Protein AF-A0A7R9FFD9-F1 (afdb_monomer_lite)

Secondary structure (DSSP, 8-state):
-HHHHHHHHHTT--GGGS-SSHHHHHHHHHHHHHGGGTHHHHHHHHHIIIIIHHHHH-PPPPHHHHHHHHHHHHHHHHHIIIIIS-SS-SBTTBSS--HHHHHHHHHHHGGG-

Radius of gyration: 16.09 Å; chains: 1; bounding box: 41×19×45 Å

InterPro domains:
  IPR004046 Glutathione S-transferase, C-terminal [PF00043] (58-110)
  IPR010987 Glutathione S-transferase, C-terminal-like [PS50405] (21-113)
  IPR036282 Glutathione S-transferase, C-terminal domain superfamily [SSF47616] (15-110)
  IPR051369 Glutathione S-transferase Theta [PTHR43917] (1-111)

pLDDT: mean 96.86, std 4.01, range [60.78, 98.69]

Foldseek 3Di:
DVVQVVCVVPVVDDCQQQHPPPLLNVLLVVLVVVCVVALQVLLVQLLCQCPVVCVVVVDHRDPVSNVVSVVRNVVSVVCCVCPQVPDDAPGRRHVDDYNSRVVNVVSVVSNVD

Sequence (113 aa):
VAILRYLCREKNVTDHWYPRDSKLQAKVDEYLEWQHLDTRLNCSTYFLNKFLIPAVTGKPPKPEKVAESLKHMERTLNKIEDVWLAGDKPYLTGERISIADLLAACEVEQTRK

Organism: NCBI:txid61472

Structure (mmCIF, N/CA/C/O backbone):
data_AF-A0A7R9FFD9-F1
#
_entry.id   AF-A0A7R9FFD9-F1
#
loop_
_atom_site.group_PDB
_atom_site.id
_atom_site.type_symbol
_atom_site.label_atom_id
_atom_site.label_alt_id
_atom_site.label_comp_id
_atom_site.label_asym_id
_atom_site.label_entity_id
_atom_site.label_seq_id
_atom_site.pdbx_PDB_ins_code
_atom_site.Cartn_x
_atom_site.Cartn_y
_atom_site.Cartn_z
_atom_site.occupancy
_atom_site.B_iso_or_equiv
_atom_site.auth_seq_id
_atom_site.auth_comp_id
_atom_site.auth_asym_id
_atom_site.auth_atom_id
_atom_site.pdbx_PDB_model_num
ATOM 1 N N . VAL A 1 1 ? 8.699 1.930 3.335 1.00 96.38 1 VAL A N 1
ATOM 2 C CA . VAL A 1 1 ? 9.264 2.032 1.969 1.00 96.38 1 VAL A CA 1
ATOM 3 C C . VAL A 1 1 ? 10.795 1.974 1.935 1.00 96.38 1 VAL A C 1
ATOM 5 O O . VAL A 1 1 ? 11.320 1.031 1.359 1.00 96.38 1 VAL A O 1
ATOM 8 N N . ALA A 1 2 ? 11.529 2.898 2.574 1.00 97.94 2 ALA A N 1
ATOM 9 C CA . ALA A 1 2 ? 12.995 3.008 2.434 1.00 97.94 2 ALA A CA 1
ATOM 10 C C . ALA A 1 2 ? 13.797 1.708 2.676 1.00 97.94 2 ALA A C 1
ATOM 12 O O . ALA A 1 2 ? 14.685 1.385 1.892 1.00 97.94 2 ALA A O 1
ATOM 13 N N . ILE A 1 3 ? 13.454 0.934 3.714 1.00 98.44 3 ILE A N 1
ATOM 14 C CA . ILE A 1 3 ? 14.123 -0.347 4.015 1.00 98.44 3 ILE A CA 1
ATOM 15 C C . ILE A 1 3 ? 13.955 -1.352 2.864 1.00 98.44 3 ILE A C 1
ATOM 17 O O . ILE A 1 3 ? 14.917 -2.018 2.501 1.00 98.44 3 ILE A O 1
ATOM 21 N N . LEU A 1 4 ? 12.771 -1.437 2.245 1.00 97.94 4 LEU A N 1
ATOM 22 C CA . LEU A 1 4 ? 12.537 -2.345 1.116 1.00 97.94 4 LEU A CA 1
ATOM 23 C C . LEU A 1 4 ? 13.351 -1.929 -0.114 1.00 97.94 4 LEU A C 1
ATOM 25 O O . LEU A 1 4 ? 13.990 -2.784 -0.721 1.00 97.94 4 LEU A O 1
ATOM 29 N N . ARG A 1 5 ? 13.412 -0.625 -0.431 1.00 97.44 5 ARG A N 1
ATOM 30 C CA . ARG A 1 5 ? 14.273 -0.100 -1.510 1.00 97.44 5 ARG A CA 1
ATOM 31 C C . ARG A 1 5 ? 15.752 -0.433 -1.254 1.00 97.44 5 ARG A C 1
ATOM 33 O O . ARG A 1 5 ? 16.442 -0.898 -2.157 1.00 97.44 5 ARG A O 1
ATOM 40 N N . TYR A 1 6 ? 16.229 -0.250 -0.017 1.00 97.75 6 TYR A N 1
ATOM 41 C CA . TYR A 1 6 ? 17.587 -0.634 0.391 1.00 97.75 6 TYR A CA 1
ATOM 42 C C . TYR A 1 6 ? 17.835 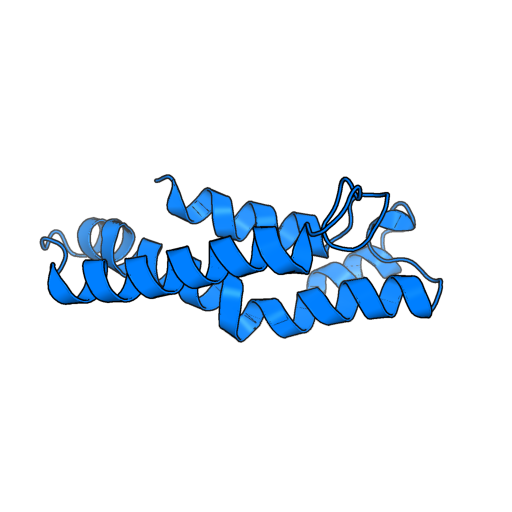-2.131 0.178 1.00 97.75 6 TYR A C 1
ATOM 44 O O . TYR A 1 6 ? 18.801 -2.502 -0.478 1.00 97.75 6 TYR A O 1
ATOM 52 N N . LEU A 1 7 ? 16.946 -2.997 0.668 1.00 98.06 7 LEU A N 1
ATOM 53 C CA . LEU A 1 7 ? 17.096 -4.444 0.511 1.00 98.06 7 LEU A CA 1
ATOM 54 C C . LEU A 1 7 ? 17.098 -4.868 -0.960 1.00 98.06 7 LEU A C 1
ATOM 56 O O . LEU A 1 7 ? 17.913 -5.708 -1.332 1.00 98.06 7 LEU A O 1
ATOM 60 N N . CYS A 1 8 ? 16.257 -4.260 -1.802 1.00 96.94 8 CYS A N 1
ATOM 61 C CA . CYS A 1 8 ? 16.249 -4.559 -3.233 1.00 96.94 8 CYS A CA 1
ATOM 62 C C . CYS A 1 8 ? 17.598 -4.242 -3.893 1.00 96.94 8 CYS A C 1
ATOM 64 O O . CYS A 1 8 ? 18.081 -5.024 -4.707 1.00 96.94 8 CYS A O 1
ATOM 66 N N . ARG A 1 9 ? 18.238 -3.137 -3.491 1.00 94.50 9 ARG A N 1
ATOM 67 C CA . ARG A 1 9 ? 19.554 -2.732 -3.998 1.00 94.50 9 ARG A CA 1
ATOM 68 C C . ARG A 1 9 ? 20.695 -3.595 -3.456 1.00 94.50 9 ARG A C 1
ATOM 70 O O . ARG A 1 9 ? 21.570 -3.990 -4.214 1.00 94.50 9 ARG A O 1
ATOM 77 N N . GLU A 1 10 ? 20.700 -3.882 -2.156 1.00 97.56 10 GLU A N 1
ATOM 78 C CA . GLU A 1 10 ? 21.853 -4.502 -1.487 1.00 97.56 10 GLU A CA 1
ATOM 79 C C . GLU A 1 10 ? 21.830 -6.033 -1.483 1.00 97.56 10 GLU A C 1
ATOM 81 O O . GLU A 1 10 ? 22.864 -6.666 -1.279 1.00 97.56 10 GLU A O 1
ATOM 86 N N . LYS A 1 11 ? 20.655 -6.656 -1.632 1.00 96.62 11 LYS A N 1
ATOM 87 C CA . LYS A 1 11 ? 20.503 -8.116 -1.504 1.00 96.62 11 LYS A CA 1
ATOM 88 C C . LYS A 1 11 ? 20.373 -8.845 -2.836 1.00 96.62 11 LYS A C 1
ATOM 90 O O . LYS A 1 11 ? 20.145 -10.049 -2.820 1.00 96.62 11 LYS A O 1
ATOM 95 N N . ASN A 1 12 ? 20.553 -8.144 -3.958 1.00 89.88 12 ASN A N 1
ATOM 96 C CA . ASN A 1 12 ? 20.486 -8.709 -5.308 1.00 89.88 12 ASN A CA 1
ATOM 97 C C . ASN A 1 12 ? 19.237 -9.589 -5.519 1.00 89.88 12 ASN A C 1
ATOM 99 O O . ASN A 1 12 ? 19.316 -10.715 -6.012 1.00 89.88 12 ASN A O 1
ATOM 103 N N . VAL A 1 13 ? 18.082 -9.090 -5.070 1.00 96.56 13 VAL A N 1
ATOM 104 C CA . VAL A 1 13 ? 16.797 -9.761 -5.288 1.00 96.56 13 VAL A CA 1
ATOM 105 C C . VAL A 1 13 ? 16.413 -9.690 -6.766 1.00 96.56 13 VAL A C 1
ATOM 107 O O . VAL A 1 13 ? 16.950 -8.893 -7.536 1.00 96.56 13 VAL A O 1
ATOM 110 N N . THR A 1 14 ? 15.462 -10.522 -7.177 1.00 97.62 14 THR A N 1
ATOM 111 C CA . THR A 1 14 ? 14.953 -10.534 -8.550 1.00 97.62 14 THR A CA 1
ATOM 112 C C . THR A 1 14 ? 14.361 -9.171 -8.947 1.00 97.62 14 THR A C 1
ATOM 114 O O . THR A 1 14 ? 13.614 -8.559 -8.188 1.00 97.62 14 THR A O 1
ATOM 117 N N . ASP A 1 15 ? 14.670 -8.706 -10.163 1.00 97.38 15 ASP A N 1
ATOM 118 C CA . ASP A 1 15 ? 14.442 -7.316 -10.617 1.00 97.38 15 ASP A CA 1
ATOM 119 C C . ASP A 1 15 ? 12.991 -6.826 -10.475 1.00 97.38 15 ASP A C 1
ATOM 121 O O . ASP A 1 15 ? 12.752 -5.680 -10.121 1.00 97.38 15 ASP A O 1
ATOM 125 N N . HIS A 1 16 ? 12.013 -7.713 -10.676 1.00 97.56 16 HIS A N 1
ATOM 126 C CA . HIS A 1 16 ? 10.587 -7.377 -10.587 1.00 97.56 16 HIS A CA 1
ATOM 127 C C . HIS A 1 16 ? 10.142 -6.817 -9.224 1.00 97.56 16 HIS A C 1
ATOM 129 O O . HIS A 1 16 ? 9.150 -6.095 -9.176 1.00 97.56 16 HIS A O 1
ATOM 135 N N . TRP A 1 17 ? 10.870 -7.092 -8.132 1.00 98.31 17 TRP A N 1
ATOM 136 C CA . TRP A 1 17 ? 10.547 -6.523 -6.820 1.00 98.31 17 TRP A CA 1
ATOM 137 C C . TRP A 1 17 ? 10.639 -4.999 -6.814 1.00 98.31 17 TRP A C 1
ATOM 139 O O . TRP A 1 17 ? 9.778 -4.338 -6.238 1.00 98.31 17 TRP A O 1
ATOM 149 N N . TYR A 1 18 ? 11.666 -4.454 -7.461 1.00 98.12 18 TYR A N 1
ATOM 150 C CA . TYR A 1 18 ? 11.889 -3.022 -7.609 1.00 98.12 18 TYR A CA 1
ATOM 151 C C . TYR A 1 18 ? 12.677 -2.785 -8.908 1.00 98.12 18 TYR A C 1
ATOM 153 O O . TYR A 1 18 ? 13.912 -2.785 -8.878 1.00 98.1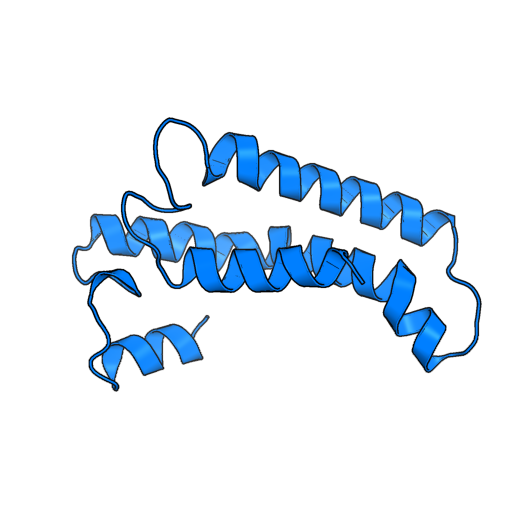2 18 TYR A O 1
ATOM 161 N N . PRO A 1 19 ? 11.973 -2.670 -10.051 1.00 97.62 19 PRO A N 1
ATOM 162 C CA . PRO A 1 19 ? 12.590 -2.691 -11.375 1.00 97.62 19 PRO A CA 1
ATOM 163 C C . PRO A 1 19 ? 13.610 -1.575 -11.576 1.00 97.62 19 PRO A C 1
ATOM 165 O O . PRO A 1 19 ? 13.405 -0.460 -11.110 1.00 97.62 19 PRO A O 1
ATOM 168 N N . ARG A 1 20 ? 14.679 -1.850 -12.332 1.00 96.00 20 ARG A N 1
ATOM 169 C CA . ARG A 1 20 ? 15.654 -0.815 -12.741 1.00 96.00 20 ARG A CA 1
ATOM 170 C C . ARG A 1 20 ? 15.191 0.015 -13.937 1.00 96.00 20 ARG A C 1
ATOM 172 O O . ARG A 1 20 ? 15.722 1.100 -14.167 1.00 96.00 20 ARG A O 1
ATOM 179 N N . ASP A 1 21 ? 14.232 -0.492 -14.715 1.00 97.94 21 ASP A N 1
ATOM 180 C CA . ASP A 1 21 ? 13.596 0.300 -15.767 1.00 97.94 21 ASP A CA 1
ATOM 181 C C . ASP A 1 21 ? 12.872 1.495 -15.142 1.00 97.94 21 ASP A C 1
ATOM 183 O O . ASP A 1 21 ? 12.018 1.335 -14.271 1.00 97.94 21 ASP A O 1
ATOM 187 N N . SER A 1 22 ? 13.192 2.698 -15.616 1.00 98.19 22 SER A N 1
ATOM 188 C CA . SER A 1 22 ? 12.720 3.935 -14.996 1.00 98.19 22 SER A CA 1
ATOM 189 C C . SER A 1 22 ? 11.194 4.067 -14.995 1.00 98.19 22 SER A C 1
ATOM 191 O O . SER A 1 22 ? 10.643 4.597 -14.032 1.00 98.19 22 SER A O 1
ATOM 193 N N . LYS A 1 23 ? 10.497 3.583 -16.032 1.00 98.19 23 LYS A N 1
ATOM 194 C CA . LYS A 1 23 ? 9.032 3.692 -16.113 1.00 98.19 23 LYS A CA 1
ATOM 195 C C . LYS A 1 23 ? 8.353 2.673 -15.208 1.00 98.19 23 LYS A C 1
ATOM 197 O O . LYS A 1 23 ? 7.364 3.005 -14.559 1.00 98.19 23 LYS A O 1
ATOM 202 N N . LEU A 1 24 ? 8.871 1.448 -15.156 1.00 98.00 24 LEU A N 1
ATOM 203 C CA . LEU A 1 24 ? 8.355 0.416 -14.258 1.00 98.00 24 LEU A CA 1
ATOM 204 C C . LEU A 1 24 ? 8.610 0.780 -12.793 1.00 98.00 24 LEU A C 1
ATOM 206 O O . LEU A 1 24 ? 7.700 0.669 -11.973 1.00 98.00 24 LEU A O 1
ATOM 210 N N . GLN A 1 25 ? 9.803 1.285 -12.476 1.00 98.50 25 GLN A N 1
ATOM 211 C CA . GLN A 1 25 ? 10.121 1.751 -11.131 1.00 98.50 25 GLN A CA 1
ATOM 212 C C . GLN A 1 25 ? 9.200 2.896 -10.704 1.00 98.50 25 GLN A C 1
ATOM 214 O O . GLN A 1 25 ? 8.682 2.868 -9.594 1.00 98.50 25 GLN A O 1
ATOM 219 N N . ALA A 1 26 ? 8.934 3.859 -11.596 1.00 98.62 26 ALA A N 1
ATOM 220 C CA . ALA A 1 26 ? 8.047 4.982 -11.302 1.00 98.62 26 ALA A CA 1
ATOM 221 C C . ALA A 1 26 ? 6.625 4.531 -10.930 1.00 98.62 26 ALA A C 1
ATOM 223 O O . ALA A 1 26 ? 6.046 5.095 -10.010 1.00 98.62 26 ALA A O 1
ATOM 224 N N . LYS A 1 27 ? 6.081 3.489 -11.576 1.00 98.12 27 LYS A N 1
ATOM 225 C CA . LYS A 1 27 ? 4.775 2.908 -11.203 1.00 98.12 27 LYS A CA 1
ATOM 226 C C . LYS A 1 27 ? 4.797 2.264 -9.817 1.00 98.12 27 LYS A C 1
ATOM 228 O O . LYS A 1 27 ? 3.833 2.372 -9.066 1.00 98.12 27 LYS A O 1
ATOM 233 N N . VAL A 1 28 ? 5.894 1.585 -9.476 1.00 98.69 28 VAL A N 1
ATOM 234 C CA . VAL A 1 28 ? 6.088 1.040 -8.127 1.00 98.69 28 VAL A CA 1
ATOM 235 C C . VAL A 1 28 ? 6.160 2.175 -7.112 1.00 98.69 28 VAL A C 1
ATOM 237 O O . VAL A 1 28 ? 5.432 2.153 -6.125 1.00 98.69 28 VAL A O 1
ATOM 240 N N . ASP A 1 29 ? 6.970 3.195 -7.381 1.00 98.69 29 ASP A N 1
ATOM 241 C CA . ASP A 1 29 ? 7.108 4.368 -6.523 1.00 98.69 29 ASP A CA 1
ATOM 242 C C . ASP A 1 29 ? 5.777 5.114 -6.342 1.00 98.69 29 ASP A C 1
ATOM 244 O O . ASP A 1 29 ? 5.459 5.501 -5.220 1.00 98.69 29 ASP A O 1
ATOM 248 N N . GLU A 1 30 ? 4.959 5.228 -7.390 1.00 98.50 30 GLU A N 1
ATOM 249 C CA . GLU A 1 30 ? 3.622 5.828 -7.329 1.00 98.50 30 GLU A CA 1
ATOM 250 C C . GLU A 1 30 ? 2.759 5.181 -6.235 1.00 98.50 30 GLU A C 1
ATOM 252 O O . GLU A 1 30 ? 2.236 5.880 -5.366 1.00 98.50 30 GLU A O 1
ATOM 257 N N . TYR A 1 31 ? 2.672 3.845 -6.212 1.00 98.69 31 TYR A N 1
ATOM 258 C CA . TYR A 1 31 ? 1.934 3.135 -5.164 1.00 98.69 31 TYR A CA 1
ATOM 259 C C . TYR A 1 31 ? 2.584 3.307 -3.790 1.00 98.69 31 TYR A C 1
ATOM 261 O O . TYR A 1 31 ? 1.893 3.542 -2.798 1.00 98.69 31 TYR A O 1
ATOM 269 N N . LEU A 1 32 ? 3.914 3.184 -3.717 1.00 98.62 32 LEU A N 1
ATOM 270 C CA . LEU A 1 32 ? 4.652 3.252 -2.454 1.00 98.62 32 LEU A CA 1
ATOM 271 C C . LEU A 1 32 ? 4.477 4.597 -1.749 1.00 98.62 32 LEU A C 1
ATOM 273 O O . LEU A 1 32 ? 4.397 4.613 -0.520 1.00 98.62 32 LEU A O 1
ATOM 277 N N . GLU A 1 33 ? 4.399 5.697 -2.495 1.00 98.31 33 GLU A N 1
ATOM 278 C CA . GLU A 1 33 ? 4.142 7.019 -1.924 1.00 98.31 33 GLU A CA 1
ATOM 279 C C . GLU A 1 33 ? 2.644 7.238 -1.650 1.00 98.31 33 GLU A C 1
ATOM 281 O O . GLU A 1 33 ? 2.284 7.788 -0.606 1.00 98.31 33 GLU A O 1
ATOM 286 N N . TRP A 1 34 ? 1.756 6.741 -2.518 1.00 98.50 34 TRP A N 1
ATOM 287 C CA . TRP A 1 34 ? 0.306 6.867 -2.344 1.00 98.50 34 TRP A CA 1
ATOM 288 C C . TRP A 1 34 ? -0.228 6.123 -1.110 1.00 98.50 34 TRP A C 1
ATOM 290 O O . TRP A 1 34 ? -1.025 6.684 -0.352 1.00 98.50 34 TRP A O 1
ATOM 300 N N . GLN A 1 35 ? 0.230 4.889 -0.855 1.00 98.44 35 GLN A N 1
ATOM 301 C CA . GLN A 1 35 ? -0.356 4.031 0.189 1.00 98.44 35 GLN A CA 1
ATOM 302 C C . GLN A 1 35 ? -0.288 4.634 1.596 1.00 98.44 35 GLN A C 1
ATOM 304 O O . GLN A 1 35 ? -1.131 4.323 2.437 1.00 98.44 35 GLN A O 1
ATOM 309 N N . HIS A 1 36 ? 0.674 5.528 1.856 1.00 98.25 36 HIS A N 1
ATOM 310 C CA . HIS A 1 36 ? 0.927 6.067 3.190 1.00 98.25 36 HIS A CA 1
ATOM 311 C C . HIS A 1 36 ? -0.285 6.787 3.788 1.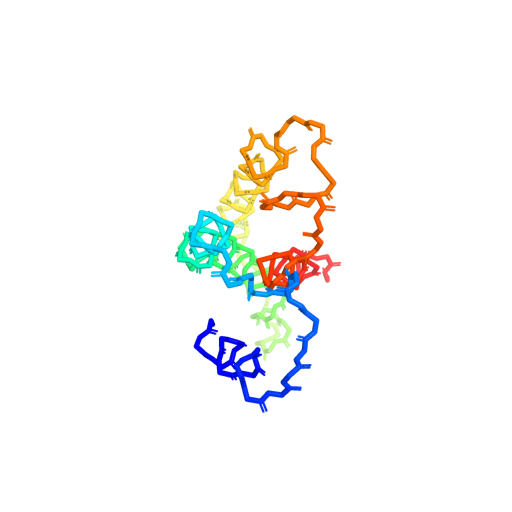00 98.25 36 HIS A C 1
ATOM 313 O O . HIS A 1 36 ? -0.525 6.672 4.992 1.00 98.25 36 HIS A O 1
ATOM 319 N N . LEU A 1 37 ? -1.036 7.509 2.954 1.00 97.88 37 LEU A N 1
ATOM 320 C CA . LEU A 1 37 ? -2.224 8.273 3.347 1.00 97.88 37 LEU A CA 1
ATOM 321 C C . LEU A 1 37 ? -3.531 7.628 2.867 1.00 97.88 37 LEU A C 1
ATOM 323 O O . LEU A 1 37 ? -4.603 8.193 3.077 1.00 97.88 37 LEU A O 1
ATOM 327 N N . ASP A 1 38 ? -3.444 6.454 2.244 1.00 97.81 38 ASP A N 1
ATOM 328 C CA . ASP A 1 38 ? -4.591 5.696 1.755 1.00 97.81 38 ASP A CA 1
ATOM 329 C C . ASP A 1 38 ? -4.576 4.294 2.395 1.00 97.81 38 ASP A C 1
ATOM 331 O O . ASP A 1 38 ? -4.925 4.195 3.575 1.00 97.81 38 ASP A O 1
ATOM 335 N N . THR A 1 39 ? -4.124 3.234 1.705 1.00 98.06 39 THR A N 1
ATOM 336 C CA . THR A 1 39 ? -4.153 1.832 2.190 1.00 98.06 39 THR A CA 1
ATOM 337 C C . THR A 1 39 ? -3.677 1.683 3.624 1.00 98.06 39 THR A C 1
ATOM 339 O O . THR A 1 39 ? -4.433 1.201 4.473 1.00 98.06 39 THR A O 1
ATOM 342 N N . ARG A 1 40 ? -2.478 2.177 3.936 1.00 98.25 40 ARG A N 1
ATOM 343 C CA . ARG A 1 40 ? -1.900 2.080 5.273 1.00 98.25 40 ARG A CA 1
ATOM 344 C C . ARG A 1 40 ? -2.753 2.770 6.312 1.00 98.25 40 ARG A C 1
ATOM 346 O O . ARG A 1 40 ? -3.075 2.172 7.339 1.00 98.25 40 ARG A O 1
ATOM 353 N N . LEU A 1 41 ? -3.073 4.040 6.084 1.00 98.44 41 LEU A N 1
ATOM 354 C CA . LEU A 1 41 ? -3.786 4.858 7.056 1.00 98.44 41 LEU A CA 1
ATOM 355 C C . LEU A 1 41 ? -5.169 4.268 7.330 1.00 98.44 41 LEU A C 1
ATOM 357 O O . LEU A 1 41 ? -5.524 4.047 8.487 1.00 98.44 41 LEU A O 1
ATOM 361 N N . ASN A 1 42 ? -5.925 3.968 6.278 1.00 98.50 42 ASN A N 1
ATOM 362 C CA . ASN A 1 42 ? -7.328 3.601 6.407 1.00 98.50 42 ASN A CA 1
ATOM 363 C C . ASN A 1 42 ? -7.498 2.160 6.913 1.00 98.50 42 ASN A C 1
ATOM 365 O O . ASN A 1 42 ? -8.278 1.943 7.844 1.00 98.50 42 ASN A O 1
ATOM 369 N N . CYS A 1 43 ? -6.708 1.199 6.414 1.00 98.31 43 CYS A N 1
ATOM 370 C CA . CYS A 1 43 ? -6.751 -0.185 6.906 1.00 98.31 43 CYS A CA 1
ATOM 371 C C . CYS A 1 43 ? -6.276 -0.281 8.363 1.00 98.31 43 CYS A C 1
ATOM 373 O O . CYS A 1 43 ? -6.940 -0.901 9.199 1.00 98.31 43 CYS A O 1
ATOM 375 N N . SER A 1 44 ? -5.163 0.384 8.708 1.00 97.75 44 SER A N 1
ATOM 376 C CA . SER A 1 44 ? -4.658 0.358 10.086 1.00 97.75 44 SER A CA 1
ATOM 377 C C . SER A 1 44 ? -5.597 1.069 11.059 1.00 97.75 44 SER A C 1
ATOM 379 O O . SER A 1 44 ? -5.815 0.564 12.158 1.00 97.75 44 SER A O 1
ATOM 381 N N . THR A 1 45 ? -6.215 2.188 10.669 1.00 98.19 45 THR A N 1
ATOM 382 C CA . THR A 1 45 ? -7.165 2.912 11.531 1.00 98.19 45 THR A CA 1
ATOM 383 C C . THR A 1 45 ? -8.389 2.059 11.852 1.00 98.19 45 THR A C 1
ATOM 385 O O . THR A 1 45 ? -8.796 1.997 13.017 1.00 98.19 45 THR A O 1
ATOM 388 N N . TYR A 1 46 ? -8.948 1.359 10.859 1.00 98.38 46 TYR A N 1
ATOM 389 C CA . TYR A 1 46 ? -10.037 0.413 11.097 1.00 98.38 46 TYR A CA 1
ATOM 390 C C . TYR A 1 46 ? -9.607 -0.704 12.050 1.00 98.38 46 TYR A C 1
ATOM 392 O O . TYR A 1 46 ? -10.254 -0.916 13.079 1.00 98.38 46 TYR A O 1
ATOM 400 N N . PHE A 1 47 ? -8.471 -1.351 11.773 1.00 97.81 47 PHE A N 1
ATOM 401 C CA . PHE A 1 47 ? -7.935 -2.412 12.623 1.00 97.81 47 PHE A CA 1
ATOM 402 C C . PHE A 1 47 ? -7.719 -1.953 14.076 1.00 97.81 47 PHE A C 1
ATOM 404 O O . PHE A 1 47 ? -8.088 -2.652 15.024 1.00 97.81 47 PHE A O 1
ATOM 411 N N . LEU A 1 48 ? -7.163 -0.754 14.269 1.00 97.19 48 LEU A N 1
ATOM 412 C CA . LEU A 1 48 ? -6.942 -0.167 15.588 1.00 97.19 48 LEU A CA 1
ATOM 413 C C . LEU A 1 48 ? -8.258 0.049 16.338 1.00 97.19 48 LEU A C 1
ATOM 415 O O . LEU A 1 48 ? -8.383 -0.381 17.486 1.00 97.19 48 LEU A O 1
ATOM 419 N N . ASN A 1 49 ? -9.234 0.696 15.698 1.00 97.56 49 ASN A N 1
ATOM 420 C CA . ASN A 1 49 ? -10.514 1.033 16.321 1.00 97.56 49 ASN A CA 1
ATOM 421 C C . ASN A 1 49 ? -11.365 -0.204 16.627 1.00 97.56 49 ASN A C 1
ATOM 423 O O . ASN A 1 49 ? -12.028 -0.245 17.665 1.00 97.56 49 ASN A O 1
ATOM 427 N N . LYS A 1 50 ? -11.368 -1.186 15.721 1.00 97.19 50 LYS A N 1
ATOM 428 C CA . LYS A 1 50 ? -12.210 -2.382 15.796 1.00 97.19 50 LYS A CA 1
ATOM 429 C C . LYS A 1 50 ? -11.608 -3.470 16.689 1.00 97.19 50 LYS A C 1
ATOM 431 O O . LYS A 1 50 ? -12.363 -4.093 17.431 1.00 97.19 50 LYS A O 1
ATOM 436 N N . PHE A 1 51 ? -10.287 -3.673 16.646 1.00 96.25 51 PHE A N 1
ATOM 437 C CA . PHE A 1 51 ? -9.637 -4.842 17.254 1.00 96.25 51 PHE A CA 1
ATOM 438 C C . PHE A 1 51 ? -8.551 -4.488 18.270 1.00 96.25 51 PHE A C 1
ATOM 440 O O . PHE A 1 51 ? -8.660 -4.888 19.429 1.00 96.25 51 PHE A O 1
ATOM 447 N N . LEU A 1 52 ? -7.513 -3.734 17.882 1.00 96.56 52 LEU A N 1
ATOM 448 C CA . LEU A 1 52 ? -6.335 -3.578 18.748 1.00 96.56 52 LEU A CA 1
ATOM 449 C C . LEU A 1 52 ? -6.633 -2.776 20.019 1.00 96.56 52 LEU A C 1
ATOM 451 O O . LEU A 1 52 ? -6.262 -3.203 21.110 1.00 96.56 52 LEU A O 1
ATOM 455 N N . ILE A 1 53 ? -7.299 -1.621 19.904 1.00 97.12 53 ILE A N 1
ATOM 456 C CA . ILE A 1 53 ? -7.621 -0.784 21.068 1.00 97.12 53 ILE A CA 1
ATOM 457 C C . ILE A 1 53 ? -8.532 -1.545 22.044 1.00 97.12 53 ILE A C 1
ATOM 459 O O . ILE A 1 53 ? -8.211 -1.561 23.236 1.00 97.12 53 ILE A O 1
ATOM 463 N N . PRO A 1 54 ? -9.615 -2.215 21.602 1.00 96.81 54 PRO A N 1
ATOM 464 C CA . PRO A 1 54 ? -10.399 -3.070 22.488 1.00 96.81 54 PRO A CA 1
ATOM 465 C C . PRO A 1 54 ? -9.586 -4.184 23.148 1.00 96.81 54 PRO A C 1
ATOM 467 O O . PRO A 1 54 ? -9.679 -4.356 24.361 1.00 96.81 54 PRO A O 1
ATOM 470 N N . ALA A 1 55 ? -8.740 -4.888 22.389 1.00 96.31 55 ALA A N 1
ATOM 471 C CA . ALA A 1 55 ? -7.923 -5.980 22.914 1.00 96.31 55 ALA A CA 1
ATOM 472 C C . ALA A 1 55 ? -6.924 -5.514 23.987 1.00 96.31 55 ALA A C 1
ATOM 474 O O . ALA A 1 55 ? -6.744 -6.189 24.995 1.00 96.31 55 ALA A O 1
ATOM 475 N N . VAL A 1 56 ? -6.296 -4.348 23.797 1.00 97.62 56 VAL A N 1
ATOM 476 C CA . VAL A 1 56 ? -5.299 -3.801 24.735 1.00 97.62 56 VAL A CA 1
ATOM 477 C C . VAL A 1 56 ? -5.952 -3.143 25.954 1.00 97.62 56 VAL A C 1
ATOM 479 O O . VAL A 1 56 ? -5.409 -3.207 27.053 1.00 97.62 56 VAL A O 1
ATOM 482 N N . THR A 1 57 ? -7.102 -2.485 25.784 1.00 97.62 57 THR A N 1
ATOM 483 C CA . THR A 1 57 ? -7.739 -1.706 26.864 1.00 97.62 57 THR A CA 1
ATOM 484 C C . THR A 1 57 ? -8.825 -2.461 27.628 1.00 97.62 57 THR A C 1
ATOM 486 O O . THR A 1 57 ? -9.254 -1.987 28.679 1.00 97.62 57 THR A O 1
ATOM 489 N N . GLY A 1 58 ? -9.326 -3.576 27.087 1.00 97.50 58 GLY A N 1
ATOM 490 C CA . GLY A 1 58 ? -10.490 -4.302 27.607 1.00 97.50 58 GLY A CA 1
ATOM 491 C C . GLY A 1 58 ? -11.821 -3.554 27.457 1.00 97.50 58 GLY A C 1
ATOM 492 O O . GLY A 1 58 ? -12.848 -4.024 27.945 1.00 97.50 58 GLY A O 1
ATOM 493 N N . LYS A 1 59 ? -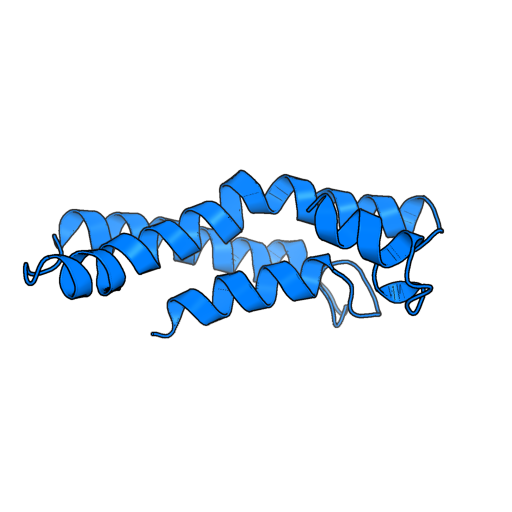11.832 -2.381 26.810 1.00 96.94 59 LYS A N 1
ATOM 494 C CA . LYS A 1 59 ? -13.042 -1.576 26.597 1.00 96.94 59 LYS A CA 1
ATOM 495 C C . LYS A 1 59 ? -13.684 -1.925 25.255 1.00 96.94 59 LYS A C 1
ATOM 497 O O . LYS A 1 59 ? -12.963 -2.143 24.283 1.00 96.94 59 LYS A O 1
ATOM 502 N N . PRO A 1 60 ? -15.023 -1.917 25.153 1.00 96.62 60 PRO A N 1
ATOM 503 C CA . PRO A 1 60 ? -15.683 -2.153 23.878 1.00 96.62 60 PRO A CA 1
ATOM 504 C C . PRO A 1 60 ? -15.316 -1.064 22.851 1.00 96.62 60 PRO A C 1
ATOM 506 O O . PRO A 1 60 ? -15.096 0.096 23.229 1.00 96.62 60 PRO A O 1
ATOM 509 N N . PRO A 1 61 ? -15.263 -1.407 21.551 1.00 96.81 61 PRO A N 1
ATOM 510 C CA . PRO A 1 61 ? -15.021 -0.431 20.497 1.00 96.81 61 PRO A CA 1
ATOM 511 C C . PRO A 1 61 ? -16.137 0.617 20.455 1.00 96.81 61 PRO A C 1
ATOM 513 O O . PRO A 1 61 ? -17.308 0.311 20.675 1.00 96.81 61 PRO A O 1
ATOM 516 N N . LYS A 1 62 ? -15.781 1.865 20.129 1.00 97.50 62 LYS A N 1
ATOM 517 C CA . LYS A 1 62 ? -16.759 2.946 19.936 1.00 97.50 62 LYS A CA 1
ATOM 518 C C . LYS A 1 62 ? -17.450 2.765 18.575 1.00 97.50 62 LYS A C 1
ATOM 520 O O . LYS A 1 62 ? -16.744 2.896 17.571 1.00 97.50 62 LYS A O 1
ATOM 525 N N . PRO A 1 63 ? -18.776 2.521 18.510 1.00 97.75 63 PRO A N 1
ATOM 526 C CA . PRO A 1 63 ? -19.462 2.206 17.252 1.00 97.75 63 PRO A CA 1
ATOM 527 C C . PRO A 1 63 ? -19.249 3.261 16.163 1.00 97.75 63 PRO A C 1
ATOM 529 O O . PRO A 1 63 ? -18.892 2.911 15.043 1.00 97.75 63 PRO A O 1
ATOM 532 N N . GLU A 1 64 ? -19.344 4.541 16.529 1.00 98.06 64 GLU A N 1
ATOM 533 C CA . GLU A 1 64 ? -19.165 5.678 15.615 1.00 98.06 64 GLU A CA 1
ATOM 534 C C . GLU A 1 64 ? -17.790 5.662 14.930 1.00 98.06 64 GLU A C 1
ATOM 536 O O . GLU A 1 64 ? -17.683 5.777 13.712 1.00 98.06 64 GLU A O 1
ATOM 541 N N . LYS A 1 65 ? -16.721 5.436 15.710 1.00 97.94 65 LYS A N 1
ATOM 542 C CA . LYS A 1 65 ? -15.346 5.400 15.188 1.00 97.94 65 LYS A CA 1
ATOM 543 C C . LYS A 1 65 ? -15.114 4.204 14.278 1.00 97.94 65 LYS A C 1
ATOM 545 O O . LYS A 1 65 ? -14.402 4.314 13.284 1.00 97.94 65 LYS A O 1
ATOM 550 N N . VAL A 1 66 ? -15.685 3.054 14.636 1.00 98.19 66 VAL A N 1
ATOM 551 C CA . VAL A 1 66 ? -15.596 1.849 13.810 1.00 98.19 66 VAL A CA 1
ATOM 552 C C . VAL A 1 66 ? -16.294 2.084 12.477 1.00 98.19 66 VAL A C 1
ATOM 554 O O . VAL A 1 66 ? -15.676 1.843 11.447 1.00 98.19 66 VAL A O 1
ATOM 557 N N . ALA A 1 67 ? -17.525 2.597 12.489 1.00 98.44 67 ALA A N 1
ATOM 558 C CA . ALA A 1 67 ? -18.294 2.876 11.280 1.00 98.44 67 ALA A CA 1
ATOM 559 C C . ALA A 1 67 ? -17.598 3.899 10.365 1.00 98.44 67 ALA A C 1
ATOM 561 O O . ALA A 1 67 ? -17.492 3.676 9.160 1.00 98.44 67 ALA A O 1
ATOM 562 N N . GLU A 1 68 ? -17.060 4.981 10.933 1.00 98.56 68 GLU A N 1
ATOM 563 C CA . GLU A 1 68 ? -16.278 5.972 10.188 1.00 98.56 68 GLU A CA 1
ATOM 564 C C . GLU A 1 68 ? -15.035 5.340 9.545 1.00 98.56 68 GLU A C 1
ATOM 566 O O . GLU A 1 68 ? -14.843 5.435 8.332 1.00 98.56 68 GLU A O 1
ATOM 571 N N . SER A 1 69 ? -14.214 4.633 10.332 1.00 98.38 69 SER A N 1
ATOM 572 C CA . SER A 1 69 ? -13.001 3.991 9.807 1.00 98.38 69 SER A CA 1
ATOM 573 C C . SER A 1 69 ? -13.291 2.886 8.786 1.00 98.38 69 SER A C 1
ATOM 575 O O . SER A 1 69 ? -12.528 2.739 7.836 1.00 98.38 69 SER A O 1
ATOM 577 N N . LEU A 1 70 ? -14.409 2.164 8.930 1.00 98.25 70 LEU A N 1
ATOM 578 C CA . LEU A 1 70 ? -14.860 1.158 7.968 1.00 98.25 70 LEU A CA 1
ATOM 579 C C . LEU A 1 70 ? -15.152 1.804 6.614 1.00 98.25 70 LEU A C 1
ATOM 581 O O . LEU A 1 70 ? -14.609 1.373 5.606 1.00 98.25 70 LEU A O 1
ATOM 585 N N . LYS A 1 71 ? -15.917 2.900 6.600 1.00 98.56 71 LYS A N 1
ATOM 586 C CA . LYS A 1 71 ? -16.239 3.639 5.372 1.00 98.56 71 LYS A CA 1
ATOM 587 C C . LYS A 1 71 ? -14.989 4.167 4.660 1.00 98.56 71 LYS A C 1
ATOM 589 O O . LYS A 1 71 ? -14.945 4.210 3.429 1.00 98.56 71 LYS A O 1
ATOM 594 N N . HIS A 1 72 ? -13.986 4.616 5.415 1.00 98.44 72 HIS A N 1
ATOM 595 C CA . HIS A 1 72 ? -12.709 5.044 4.839 1.00 98.44 72 HIS A CA 1
ATOM 596 C C . HIS A 1 72 ? -11.926 3.871 4.252 1.00 98.44 72 HIS A C 1
ATOM 598 O O . HIS A 1 72 ? -11.448 3.977 3.127 1.00 98.44 72 HIS A O 1
ATOM 604 N N . MET A 1 73 ? -11.846 2.756 4.978 1.00 98.31 73 MET A N 1
ATOM 605 C CA . MET A 1 73 ? -11.201 1.533 4.510 1.00 98.31 73 MET A CA 1
ATOM 606 C C . MET A 1 73 ? -11.866 0.991 3.240 1.00 98.31 73 MET A C 1
ATOM 608 O O . MET A 1 73 ? -11.173 0.778 2.256 1.00 98.31 73 MET A O 1
ATOM 612 N N . GLU A 1 74 ? -13.192 0.848 3.210 1.00 98.12 74 GLU A N 1
ATOM 613 C CA . GLU A 1 74 ? -13.937 0.383 2.029 1.00 98.12 74 GLU A CA 1
ATOM 614 C C . GLU A 1 74 ? -13.685 1.280 0.812 1.00 98.12 74 GLU A C 1
ATOM 616 O O . GLU A 1 74 ? -13.409 0.790 -0.278 1.00 98.12 74 GLU A O 1
ATOM 621 N N . ARG A 1 75 ? -13.677 2.608 0.995 1.00 98.44 75 ARG A N 1
ATOM 622 C CA . ARG A 1 75 ? -13.336 3.539 -0.092 1.00 98.44 75 ARG A CA 1
ATOM 623 C C . ARG A 1 75 ? -11.927 3.301 -0.632 1.00 98.44 75 ARG A C 1
ATOM 625 O O . ARG A 1 75 ? -11.707 3.431 -1.831 1.00 98.44 75 ARG A O 1
ATOM 632 N N . THR A 1 76 ? -10.973 3.013 0.243 1.00 98.31 76 THR A N 1
ATOM 633 C CA . THR A 1 76 ? -9.599 2.695 -0.147 1.00 98.31 76 THR A CA 1
ATOM 634 C C . THR A 1 76 ? -9.503 1.365 -0.879 1.00 98.31 76 THR A C 1
ATOM 636 O O . THR A 1 76 ? -8.827 1.301 -1.900 1.00 98.31 76 THR A O 1
ATOM 639 N N . LEU A 1 77 ? -10.208 0.333 -0.413 1.00 97.69 77 LEU A N 1
ATOM 640 C CA . LEU A 1 77 ? -10.256 -0.968 -1.084 1.00 97.69 77 LEU A CA 1
ATOM 641 C C . LEU A 1 77 ? -10.874 -0.849 -2.482 1.00 97.6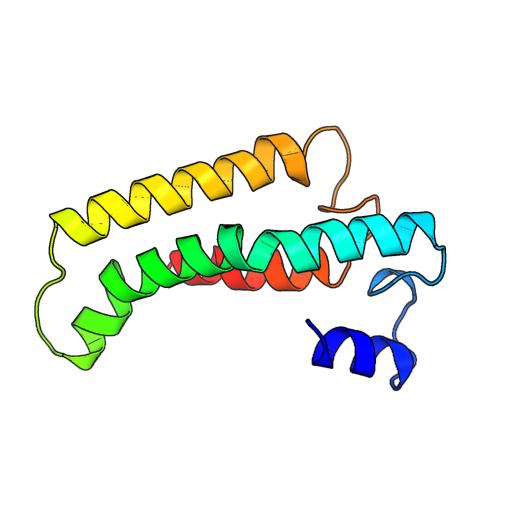9 77 LEU A C 1
ATOM 643 O O . LEU A 1 77 ? -10.300 -1.367 -3.432 1.00 97.69 77 LEU A O 1
ATOM 647 N N . ASN A 1 78 ? -11.928 -0.045 -2.646 1.00 98.25 78 ASN A N 1
ATOM 648 C CA . ASN A 1 78 ? -12.470 0.250 -3.973 1.00 98.25 78 ASN A CA 1
ATOM 649 C C . ASN A 1 78 ? -11.422 0.917 -4.876 1.00 98.25 78 ASN A C 1
ATOM 651 O O . ASN A 1 78 ? -11.305 0.560 -6.035 1.00 98.25 78 ASN A O 1
ATOM 655 N N . LYS A 1 79 ? -10.587 1.837 -4.366 1.00 98.25 79 LYS A N 1
ATOM 656 C CA . LYS A 1 79 ? -9.481 2.398 -5.171 1.00 98.25 79 LYS A CA 1
ATOM 657 C C . LYS A 1 79 ? -8.424 1.350 -5.527 1.00 98.25 79 LYS A C 1
ATOM 659 O O . LYS A 1 79 ? -7.812 1.453 -6.588 1.00 98.25 79 LYS A O 1
ATOM 664 N N . ILE A 1 80 ? -8.169 0.373 -4.654 1.00 97.69 80 ILE A N 1
ATOM 665 C CA . ILE A 1 80 ? -7.286 -0.751 -4.988 1.00 97.69 80 ILE A CA 1
ATOM 666 C C . ILE A 1 80 ? -7.856 -1.513 -6.187 1.00 97.69 80 ILE A C 1
ATOM 668 O O . ILE A 1 80 ? -7.116 -1.749 -7.134 1.00 97.69 80 ILE A O 1
ATOM 672 N N . GLU A 1 81 ? -9.150 -1.820 -6.193 1.00 96.62 81 GLU A N 1
ATOM 673 C CA . GLU A 1 81 ? -9.812 -2.531 -7.295 1.00 96.62 81 GLU A CA 1
ATOM 674 C C . GLU A 1 81 ? -9.921 -1.671 -8.568 1.00 96.62 81 GLU A C 1
ATOM 676 O O . GLU A 1 81 ? -9.394 -2.034 -9.619 1.00 96.62 81 GLU A O 1
ATOM 681 N N . ASP A 1 82 ? -10.529 -0.491 -8.457 1.00 97.25 82 ASP A N 1
ATOM 682 C CA . ASP A 1 82 ? -10.932 0.365 -9.579 1.00 97.25 82 ASP A CA 1
ATOM 683 C C . ASP A 1 82 ? -9.775 1.135 -10.228 1.00 97.25 82 ASP A C 1
ATOM 685 O O . ASP A 1 82 ? -9.913 1.639 -11.344 1.00 97.25 82 ASP A O 1
ATOM 689 N N . VAL A 1 83 ? -8.644 1.289 -9.529 1.00 96.56 83 VAL A N 1
ATOM 690 C CA . VAL A 1 83 ? -7.487 2.063 -10.013 1.00 96.56 83 VAL A CA 1
ATOM 691 C C . VAL A 1 83 ? -6.244 1.190 -10.065 1.00 96.56 83 VAL A C 1
ATOM 693 O O . VAL A 1 83 ? -5.629 1.024 -11.124 1.00 96.56 83 VAL A O 1
ATOM 696 N N . TRP A 1 84 ? -5.853 0.612 -8.930 1.00 97.62 84 TRP A N 1
ATOM 697 C CA . TRP A 1 84 ? -4.579 -0.096 -8.852 1.00 97.62 84 TRP A CA 1
ATOM 698 C C . TRP A 1 84 ? -4.613 -1.476 -9.492 1.00 97.62 84 TRP A C 1
ATOM 700 O O . TRP A 1 84 ? -3.598 -1.883 -10.039 1.00 97.62 84 TRP A O 1
ATOM 710 N N . LEU A 1 85 ? -5.754 -2.155 -9.508 1.00 96.75 85 LEU A N 1
ATOM 711 C CA . LEU A 1 85 ? -5.967 -3.443 -10.174 1.00 96.75 85 LEU A CA 1
ATOM 712 C C . LEU A 1 85 ? -6.839 -3.312 -11.429 1.00 96.75 85 LEU A C 1
ATOM 714 O O . LEU A 1 85 ? -7.272 -4.313 -11.985 1.00 96.75 85 LEU A O 1
ATOM 718 N N . ALA A 1 86 ? -7.057 -2.086 -11.911 1.00 95.12 86 ALA A N 1
ATOM 719 C CA . ALA A 1 86 ? -7.846 -1.842 -13.109 1.00 95.12 86 ALA A CA 1
ATOM 720 C C . ALA A 1 86 ? -7.234 -2.499 -14.361 1.00 95.12 86 ALA A C 1
ATOM 722 O O . ALA A 1 86 ? -6.025 -2.400 -14.603 1.00 95.12 86 ALA A O 1
ATOM 723 N N . GLY A 1 87 ? -8.094 -3.076 -15.204 1.00 91.44 87 GLY A N 1
ATOM 724 C CA . GLY A 1 87 ? -7.713 -3.755 -16.447 1.00 91.44 87 GLY A CA 1
ATOM 725 C C . GLY A 1 87 ? -7.251 -5.201 -16.236 1.00 91.44 87 GLY A C 1
ATOM 726 O O . GLY A 1 87 ? -7.486 -5.789 -15.189 1.00 91.44 87 GLY A O 1
ATOM 727 N N . ASP A 1 88 ? -6.573 -5.770 -17.235 1.00 90.75 88 ASP A N 1
ATOM 728 C CA . ASP A 1 88 ? -6.205 -7.199 -17.261 1.00 90.75 88 ASP A CA 1
ATOM 729 C C . ASP A 1 88 ? -4.824 -7.501 -16.647 1.00 90.75 88 ASP A C 1
ATOM 731 O O . ASP A 1 88 ? -4.185 -8.498 -16.985 1.00 90.75 88 ASP A O 1
ATOM 735 N N . LYS A 1 89 ? -4.326 -6.636 -15.754 1.00 93.88 89 LYS A N 1
ATOM 736 C CA . LYS A 1 89 ? -3.022 -6.836 -15.105 1.00 93.88 89 LYS A CA 1
ATOM 737 C C . LYS A 1 89 ? -3.163 -7.684 -13.830 1.00 93.88 89 LYS A C 1
ATOM 739 O O . LYS A 1 89 ? -4.051 -7.422 -13.021 1.00 93.88 89 LYS A O 1
ATOM 744 N N . PRO A 1 90 ? -2.267 -8.655 -13.588 1.00 96.38 90 PRO A N 1
ATOM 745 C CA . PRO A 1 90 ? -2.341 -9.519 -12.408 1.00 96.38 90 PRO A CA 1
ATOM 746 C C . PRO A 1 90 ? -1.831 -8.872 -11.105 1.00 96.38 90 PRO A C 1
ATOM 748 O O . PRO A 1 90 ? -2.082 -9.416 -10.031 1.00 96.38 90 PRO A O 1
ATOM 751 N N . TYR A 1 91 ? -1.105 -7.748 -11.175 1.00 98.38 91 TYR A N 1
ATOM 752 C CA . TYR A 1 91 ? -0.500 -7.061 -10.024 1.00 98.38 91 TYR A CA 1
ATOM 753 C C . TYR A 1 91 ? -0.683 -5.540 -10.118 1.00 98.38 91 TYR A C 1
ATOM 755 O O . TYR A 1 91 ? -0.924 -4.996 -11.198 1.00 98.38 91 TYR A O 1
ATOM 763 N N . LEU A 1 92 ? -0.516 -4.828 -8.998 1.00 98.06 92 LEU A N 1
ATOM 764 C CA . LEU A 1 92 ? -0.840 -3.397 -8.875 1.00 98.06 92 LEU A CA 1
ATOM 765 C C . LEU A 1 92 ? -0.129 -2.533 -9.926 1.00 98.06 92 LEU A C 1
ATOM 767 O O . LEU A 1 92 ? -0.681 -1.568 -10.461 1.00 98.06 92 LEU A O 1
ATOM 771 N N . THR A 1 93 ? 1.117 -2.883 -10.241 1.00 97.25 93 THR A N 1
ATOM 772 C CA . THR A 1 93 ? 2.014 -2.042 -11.045 1.00 97.25 93 THR A CA 1
ATOM 773 C C . THR A 1 93 ? 2.373 -2.658 -12.403 1.00 97.25 93 THR A C 1
ATOM 775 O O . THR A 1 93 ? 3.046 -2.004 -13.206 1.00 97.25 93 THR A O 1
ATOM 778 N N . GLY A 1 94 ? 1.871 -3.863 -12.721 1.00 95.25 94 GLY A N 1
ATOM 779 C CA . GLY A 1 94 ? 2.074 -4.517 -14.018 1.00 95.25 94 GLY A CA 1
ATOM 780 C C . GLY A 1 94 ? 1.917 -6.043 -14.002 1.00 95.25 94 GLY A C 1
ATOM 781 O O . GLY A 1 94 ? 1.142 -6.601 -13.236 1.00 95.25 94 GLY A O 1
ATOM 782 N N . GLU A 1 95 ? 2.681 -6.718 -14.863 1.00 96.31 95 GLU A N 1
ATOM 783 C CA . GLU A 1 95 ? 2.603 -8.173 -15.105 1.00 96.31 95 GLU A CA 1
ATOM 784 C C . GLU A 1 95 ? 3.291 -9.039 -14.043 1.00 96.31 95 GLU A C 1
ATOM 786 O O . GLU A 1 95 ? 3.166 -10.263 -14.041 1.00 96.31 95 GLU A O 1
ATOM 791 N N . ARG A 1 96 ? 4.084 -8.434 -13.156 1.00 97.75 96 ARG A N 1
ATOM 792 C CA . ARG A 1 96 ? 4.850 -9.154 -12.134 1.00 97.75 96 ARG A CA 1
ATOM 793 C C . ARG A 1 96 ? 4.675 -8.497 -10.779 1.00 97.75 96 ARG A C 1
ATOM 795 O O . ARG A 1 96 ? 4.640 -7.275 -10.689 1.00 97.75 96 ARG A O 1
ATOM 802 N N . ILE A 1 97 ? 4.648 -9.331 -9.743 1.00 98.50 97 ILE A N 1
ATOM 803 C CA . ILE A 1 97 ? 4.600 -8.887 -8.353 1.00 98.50 97 ILE A CA 1
ATOM 804 C C . ILE A 1 97 ? 5.790 -7.980 -8.029 1.00 98.50 97 ILE A C 1
ATOM 806 O O . ILE A 1 97 ? 6.905 -8.233 -8.485 1.00 98.50 97 ILE A O 1
ATOM 810 N N . SER A 1 98 ? 5.557 -6.963 -7.211 1.00 98.69 98 SER A N 1
ATOM 811 C CA . SER A 1 98 ? 6.544 -5.980 -6.777 1.00 98.69 98 SER A CA 1
ATOM 812 C C . SER A 1 98 ? 6.430 -5.706 -5.274 1.00 98.69 98 SER A C 1
ATOM 814 O O . SER A 1 98 ? 5.558 -6.235 -4.579 1.00 98.69 98 SER A O 1
ATOM 816 N N . ILE A 1 99 ? 7.298 -4.8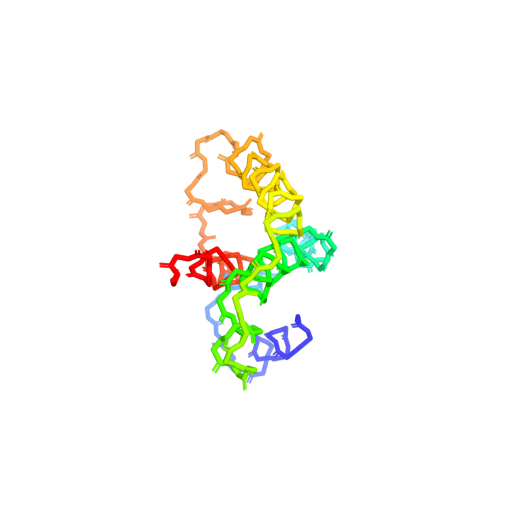46 -4.735 1.00 98.62 99 ILE A N 1
ATOM 817 C CA . ILE A 1 99 ? 7.167 -4.400 -3.340 1.00 98.62 99 ILE A CA 1
ATOM 818 C C . ILE A 1 99 ? 5.903 -3.561 -3.085 1.00 98.62 99 ILE A C 1
ATOM 820 O O . ILE A 1 99 ? 5.506 -3.431 -1.927 1.00 98.62 99 ILE A O 1
ATOM 824 N N . ALA A 1 100 ? 5.258 -3.021 -4.128 1.00 98.69 100 ALA A N 1
ATOM 825 C CA . ALA A 1 100 ? 3.951 -2.378 -3.998 1.00 98.69 100 ALA A CA 1
ATOM 826 C C . ALA A 1 100 ? 2.894 -3.395 -3.542 1.00 98.69 100 ALA A C 1
ATOM 828 O O . ALA A 1 100 ? 2.216 -3.181 -2.538 1.00 98.69 100 ALA A O 1
ATOM 829 N N . ASP A 1 101 ? 2.837 -4.543 -4.220 1.00 98.69 101 ASP A N 1
ATOM 830 C CA . ASP A 1 101 ? 1.909 -5.638 -3.924 1.00 98.69 101 ASP A CA 1
ATOM 831 C C . ASP A 1 101 ? 2.148 -6.219 -2.532 1.00 98.69 101 ASP A C 1
ATOM 833 O O . ASP A 1 101 ? 1.201 -6.483 -1.795 1.00 98.69 101 ASP A O 1
ATOM 837 N N . LEU A 1 102 ? 3.419 -6.361 -2.139 1.00 98.19 102 LEU A N 1
ATOM 838 C CA . LEU A 1 102 ? 3.780 -6.837 -0.806 1.00 98.19 102 LEU A CA 1
ATOM 839 C C . LEU A 1 102 ? 3.210 -5.931 0.295 1.00 98.19 102 LEU A C 1
ATOM 841 O O . LEU A 1 102 ? 2.636 -6.432 1.262 1.00 98.19 102 LEU A O 1
ATOM 845 N N . LEU A 1 103 ? 3.364 -4.608 0.160 1.00 98.12 103 LEU A N 1
ATOM 846 C CA . LEU A 1 103 ? 2.827 -3.664 1.143 1.00 98.12 103 LEU A CA 1
ATOM 847 C C . LEU A 1 103 ? 1.297 -3.656 1.141 1.00 98.12 103 LEU A C 1
ATOM 849 O O . LEU A 1 103 ? 0.703 -3.730 2.214 1.00 98.12 103 LEU A O 1
ATOM 853 N N . ALA A 1 104 ? 0.675 -3.639 -0.040 1.00 98.12 104 ALA A N 1
ATOM 854 C CA . ALA A 1 104 ? -0.777 -3.680 -0.171 1.00 98.12 104 ALA A CA 1
ATOM 855 C C . ALA A 1 104 ? -1.379 -4.917 0.499 1.00 98.12 104 ALA A C 1
ATOM 857 O O . ALA A 1 104 ? -2.266 -4.793 1.339 1.00 98.12 104 ALA A O 1
ATOM 858 N N . ALA A 1 105 ? -0.854 -6.105 0.187 1.00 97.38 105 ALA A N 1
ATOM 859 C CA . ALA A 1 105 ? -1.342 -7.357 0.748 1.00 97.38 105 ALA A CA 1
ATOM 860 C C . ALA A 1 105 ? -1.210 -7.380 2.278 1.00 97.38 105 ALA A C 1
ATOM 862 O O . ALA A 1 105 ? -2.154 -7.759 2.966 1.00 97.38 105 ALA A O 1
ATOM 863 N N . CYS A 1 106 ? -0.080 -6.917 2.828 1.00 96.25 106 CYS A N 1
ATOM 864 C CA . CYS A 1 106 ? 0.105 -6.840 4.281 1.00 96.25 106 CYS A CA 1
ATOM 865 C C . CYS A 1 106 ? -0.932 -5.929 4.957 1.00 96.25 106 CYS A C 1
ATOM 867 O O . CYS A 1 106 ? -1.429 -6.251 6.036 1.00 96.25 106 CYS A O 1
ATOM 869 N N . GLU A 1 107 ? -1.238 -4.786 4.344 1.00 95.62 107 GLU A N 1
ATOM 870 C CA . GLU A 1 107 ? -2.170 -3.800 4.894 1.00 95.62 107 GLU A CA 1
ATOM 871 C C . GLU A 1 107 ? -3.625 -4.270 4.786 1.00 95.62 107 GLU A C 1
ATOM 873 O O . GLU A 1 107 ? -4.385 -4.120 5.743 1.00 95.62 107 GLU A O 1
ATOM 878 N N . VAL A 1 108 ? -3.996 -4.909 3.673 1.00 96.25 108 VAL A N 1
ATOM 879 C CA . VAL A 1 108 ? -5.334 -5.483 3.473 1.00 96.25 108 VAL A CA 1
ATOM 880 C C . VAL A 1 108 ? -5.566 -6.675 4.402 1.00 96.25 108 VAL A C 1
ATOM 882 O O . VAL A 1 108 ? -6.596 -6.727 5.075 1.00 96.25 108 VAL A O 1
ATOM 885 N N . GLU A 1 109 ? -4.610 -7.600 4.528 1.00 95.44 109 GLU A N 1
ATOM 886 C CA . GLU A 1 109 ? -4.750 -8.767 5.417 1.00 95.44 109 GLU A CA 1
ATOM 887 C C . GLU A 1 109 ? -4.932 -8.367 6.888 1.00 95.44 109 GLU A C 1
ATOM 889 O O . GLU A 1 109 ? -5.618 -9.057 7.644 1.00 95.44 109 GLU A O 1
ATOM 894 N N . GLN A 1 110 ? -4.392 -7.217 7.306 1.00 90.44 110 GLN A N 1
ATOM 895 C CA . GLN A 1 110 ? -4.573 -6.710 8.667 1.00 90.44 110 GLN A CA 1
ATOM 896 C C . GLN A 1 110 ? -6.052 -6.460 9.024 1.00 90.44 110 GLN A C 1
ATOM 898 O O . GLN A 1 110 ? -6.419 -6.528 10.197 1.00 90.44 110 GLN A O 1
ATOM 903 N N . THR A 1 111 ? -6.908 -6.206 8.032 1.00 90.44 111 THR A N 1
ATOM 904 C CA . THR A 1 111 ? -8.332 -5.885 8.225 1.00 90.44 111 THR A CA 1
ATOM 905 C C . THR A 1 111 ? -9.204 -7.104 8.545 1.00 90.44 111 THR A C 1
ATOM 907 O O . THR A 1 111 ? -10.316 -6.934 9.040 1.00 90.44 111 THR A O 1
ATOM 910 N N . ARG A 1 112 ? -8.702 -8.326 8.305 1.00 84.50 112 ARG A N 1
ATOM 911 C CA . ARG A 1 112 ? -9.454 -9.593 8.416 1.00 84.50 112 ARG A CA 1
ATOM 912 C C . ARG A 1 112 ? -9.440 -10.228 9.815 1.00 84.50 112 ARG A C 1
ATOM 914 O O . ARG A 1 112 ? -9.942 -11.342 9.966 1.00 84.50 112 ARG A O 1
ATOM 921 N N . LYS A 1 113 ? -8.804 -9.583 10.798 1.00 60.78 113 LYS A N 1
ATOM 922 C CA . LYS A 1 113 ? -8.701 -10.091 12.178 1.00 60.78 113 LYS A CA 1
ATOM 923 C C . LYS A 1 113 ? -9.978 -9.925 12.989 1.00 60.78 113 LYS A C 1
ATOM 925 O O . LYS A 1 113 ? -10.880 -9.222 12.507 1.00 60.78 113 LYS A O 1
#